Protein AF-A0A5C5VY41-F1 (afdb_monomer_lite)

Organism: NCBI:txid1938619

pLDDT: mean 79.67, std 15.79, range [37.69, 94.06]

Secondary structure (DSSP, 8-state):
-----S-----TTT--S-EEEEEEEEEEEEEE-TTS-EEEEEEEEEEEEETTT--EEEEEEEEEPPPP------

Radius of gyration: 17.22 Å; chains: 1; bounding box: 34×33×43 Å

Foldseek 3Di:
DPPPDDALDQDPVPSDSAKDWPDKDWDWDWDQDPVRDTFIWIKIWTWIAHPPPRDIDIDIDTHGDPDPPPPPDD

Structure (mmCIF, N/CA/C/O backbone):
data_AF-A0A5C5VY41-F1
#
_entry.id   AF-A0A5C5VY41-F1
#
loop_
_atom_site.group_PDB
_atom_site.id
_atom_site.type_symbol
_atom_site.label_atom_id
_atom_site.label_alt_id
_atom_site.label_comp_id
_atom_site.label_asym_id
_atom_site.label_entity_id
_atom_site.label_seq_id
_atom_site.pdbx_PDB_ins_code
_atom_site.Cartn_x
_atom_site.Cartn_y
_atom_site.Cartn_z
_atom_site.occupancy
_atom_site.B_iso_or_equiv
_atom_site.auth_seq_id
_atom_site.auth_comp_id
_atom_site.auth_asym_id
_atom_site.auth_atom_id
_atom_site.pdbx_PDB_model_num
ATOM 1 N N . MET A 1 1 ? 11.743 22.098 0.447 1.00 40.56 1 MET A N 1
ATOM 2 C CA . MET A 1 1 ? 12.076 20.785 1.034 1.00 40.56 1 MET A CA 1
ATOM 3 C C . MET A 1 1 ? 11.261 19.760 0.281 1.00 40.56 1 MET A C 1
ATOM 5 O O . MET A 1 1 ? 10.046 19.749 0.420 1.00 40.56 1 MET A O 1
ATOM 9 N N . THR A 1 2 ? 11.898 19.020 -0.619 1.00 41.34 2 THR A N 1
ATOM 10 C CA . THR A 1 2 ? 11.244 17.976 -1.410 1.00 41.34 2 THR A CA 1
ATOM 11 C C . THR A 1 2 ? 10.828 16.881 -0.439 1.00 41.34 2 THR A C 1
ATOM 13 O O . THR A 1 2 ? 11.675 16.253 0.193 1.00 41.34 2 THR A O 1
ATOM 16 N N . THR A 1 3 ? 9.527 16.727 -0.230 1.00 48.06 3 THR A N 1
ATOM 17 C CA . THR A 1 3 ? 8.948 15.635 0.544 1.00 48.06 3 THR A CA 1
ATOM 18 C C . THR A 1 3 ? 9.331 14.337 -0.152 1.00 48.06 3 THR A C 1
ATOM 20 O O . THR A 1 3 ? 8.754 14.005 -1.180 1.00 48.06 3 THR A O 1
ATOM 23 N N . ASN A 1 4 ? 10.350 13.643 0.365 1.00 37.69 4 ASN A N 1
ATOM 24 C CA . ASN A 1 4 ? 10.674 12.275 -0.027 1.00 37.69 4 ASN A CA 1
ATOM 25 C C . ASN A 1 4 ? 9.405 11.435 0.160 1.00 37.69 4 ASN A C 1
ATOM 27 O O . ASN A 1 4 ? 9.013 11.228 1.315 1.00 37.69 4 ASN A O 1
ATOM 31 N N . PRO A 1 5 ? 8.733 10.958 -0.905 1.00 44.94 5 PRO A N 1
ATOM 32 C CA . PRO A 1 5 ? 7.788 9.878 -0.701 1.00 44.94 5 PRO A CA 1
ATOM 33 C C . PRO A 1 5 ? 8.585 8.701 -0.118 1.00 44.94 5 PRO A C 1
ATOM 35 O O . PRO A 1 5 ? 9.706 8.441 -0.567 1.00 44.94 5 PRO A O 1
ATOM 38 N N . PRO A 1 6 ? 8.082 8.022 0.925 1.00 49.25 6 PRO A N 1
ATOM 39 C CA . PRO A 1 6 ? 8.789 6.877 1.448 1.00 49.25 6 PRO A CA 1
ATOM 40 C C . PRO A 1 6 ? 8.838 5.788 0.375 1.00 49.25 6 PRO A C 1
ATOM 42 O O . PRO A 1 6 ? 7.835 5.502 -0.279 1.00 49.25 6 PRO A O 1
ATOM 45 N N . ALA A 1 7 ? 10.013 5.167 0.317 1.00 51.47 7 ALA A N 1
ATOM 46 C CA . ALA A 1 7 ? 10.302 3.857 -0.239 1.00 51.47 7 ALA A CA 1
ATOM 47 C C . ALA A 1 7 ? 10.232 3.743 -1.766 1.00 51.47 7 ALA A C 1
ATOM 49 O O . ALA A 1 7 ? 9.169 3.597 -2.361 1.00 51.47 7 ALA A O 1
ATOM 50 N N . SER A 1 8 ? 11.411 3.666 -2.386 1.00 58.81 8 SER A N 1
ATOM 51 C CA . SER A 1 8 ? 11.595 2.826 -3.567 1.00 58.81 8 SER A CA 1
ATOM 52 C C . SER A 1 8 ? 10.943 1.467 -3.285 1.00 58.81 8 SER A C 1
ATOM 54 O O . SER A 1 8 ? 11.344 0.764 -2.355 1.00 58.81 8 SER A O 1
ATOM 56 N N . TYR A 1 9 ? 9.871 1.140 -4.004 1.00 68.69 9 TYR A N 1
ATOM 57 C CA . TYR A 1 9 ? 9.164 -0.120 -3.821 1.00 68.69 9 TYR A CA 1
ATOM 58 C C . TYR A 1 9 ? 9.967 -1.207 -4.525 1.00 68.69 9 TYR A C 1
ATOM 60 O O . TYR A 1 9 ? 9.944 -1.314 -5.747 1.00 68.69 9 TYR A O 1
ATOM 68 N N . GLU A 1 10 ? 10.675 -2.027 -3.757 1.00 76.75 10 GLU A N 1
ATOM 69 C CA . GLU A 1 10 ? 11.375 -3.170 -4.332 1.00 76.75 10 GLU A CA 1
ATOM 70 C C . GLU A 1 10 ? 10.365 -4.211 -4.819 1.00 76.75 10 GLU A C 1
ATOM 72 O O . GLU A 1 10 ? 9.466 -4.652 -4.091 1.00 76.75 10 GLU A O 1
ATOM 77 N N . CYS A 1 11 ? 10.498 -4.620 -6.077 1.00 80.75 11 CYS A N 1
ATOM 78 C CA . CYS A 1 11 ? 9.687 -5.694 -6.613 1.00 80.75 11 CYS A CA 1
ATOM 79 C C . CYS A 1 11 ? 10.083 -7.014 -5.935 1.00 80.75 11 CYS A C 1
ATOM 81 O O . CYS A 1 11 ? 11.231 -7.438 -6.068 1.00 80.75 11 CYS A O 1
ATOM 83 N N . PRO A 1 12 ? 9.146 -7.763 -5.331 1.00 79.69 12 PRO A N 1
ATOM 84 C CA . PRO A 1 12 ? 9.460 -9.055 -4.718 1.00 79.69 12 PRO A CA 1
ATOM 85 C C . PRO A 1 12 ? 9.877 -10.126 -5.740 1.00 79.69 12 PRO A C 1
ATOM 87 O O . PRO A 1 12 ? 10.352 -11.187 -5.350 1.00 79.69 12 PRO A O 1
ATOM 90 N N . LYS A 1 13 ? 9.675 -9.877 -7.045 1.00 83.69 13 LYS A N 1
ATOM 91 C CA . LYS A 1 13 ? 10.031 -10.806 -8.122 1.00 83.69 13 LYS A CA 1
ATOM 92 C C . LYS A 1 13 ? 11.449 -10.587 -8.656 1.00 83.69 13 LYS A C 1
ATOM 94 O O . LYS A 1 13 ? 12.157 -11.572 -8.827 1.00 83.69 13 LYS A O 1
ATOM 99 N N . CYS A 1 14 ? 11.849 -9.341 -8.947 1.00 85.00 14 CYS A N 1
ATOM 100 C CA . CYS A 1 14 ? 13.199 -9.034 -9.453 1.00 85.00 14 CYS A CA 1
ATOM 101 C C . CYS A 1 14 ? 14.149 -8.348 -8.465 1.00 85.00 14 CYS A C 1
ATOM 103 O O . CYS A 1 14 ? 15.312 -8.172 -8.808 1.00 85.00 14 CYS A O 1
ATOM 105 N N . GLY A 1 15 ? 13.694 -7.937 -7.276 1.00 80.12 15 GLY A N 1
ATOM 106 C CA . GLY A 1 15 ? 14.497 -7.142 -6.329 1.00 80.12 15 GLY A CA 1
ATOM 107 C C . GLY A 1 15 ? 14.838 -5.733 -6.833 1.00 80.12 15 GLY A C 1
ATOM 108 O O . GLY A 1 15 ? 15.632 -5.018 -6.240 1.00 80.12 15 GLY A O 1
ATOM 109 N N . CYS A 1 16 ? 14.253 -5.343 -7.957 1.00 79.94 16 CYS A N 1
ATOM 110 C CA . CYS A 1 16 ? 14.426 -4.070 -8.636 1.00 79.94 16 CYS A CA 1
ATOM 111 C C . CYS A 1 16 ? 13.655 -2.965 -7.866 1.00 79.94 16 CYS A C 1
ATOM 113 O O . CYS A 1 16 ? 12.493 -3.187 -7.513 1.00 79.94 16 CYS A O 1
ATOM 115 N N . PRO A 1 17 ? 14.265 -1.793 -7.597 1.00 73.50 17 PRO A N 1
ATOM 116 C CA . PRO A 1 17 ? 13.675 -0.722 -6.775 1.00 73.50 17 PRO A CA 1
ATOM 117 C C . PRO A 1 17 ? 12.619 0.127 -7.508 1.00 73.50 17 PRO A C 1
ATOM 119 O O . PRO A 1 17 ? 11.987 0.992 -6.901 1.00 73.50 17 PRO A O 1
ATOM 122 N N . GLU A 1 18 ? 12.448 -0.103 -8.811 1.00 75.38 18 GLU A N 1
ATOM 123 C CA . GLU A 1 18 ? 11.539 0.617 -9.704 1.00 75.38 18 GLU A CA 1
ATOM 124 C C . GLU A 1 18 ? 10.195 -0.118 -9.801 1.00 75.38 18 GLU A C 1
ATOM 126 O O . GLU A 1 18 ? 9.925 -0.887 -10.731 1.00 75.38 18 GLU A O 1
ATOM 131 N N . ALA A 1 19 ? 9.360 0.061 -8.779 1.00 80.19 19 ALA A N 1
ATOM 132 C CA . ALA A 1 19 ? 7.942 -0.245 -8.869 1.00 80.19 19 ALA A CA 1
ATOM 133 C C . ALA A 1 19 ? 7.113 0.993 -8.531 1.00 80.19 19 ALA A C 1
ATOM 135 O O . ALA A 1 19 ? 7.341 1.657 -7.516 1.00 80.19 19 ALA A O 1
ATOM 136 N N . HIS A 1 20 ? 6.116 1.280 -9.363 1.00 84.88 20 HIS A N 1
ATOM 137 C CA . HIS A 1 20 ? 5.221 2.410 -9.178 1.00 84.88 20 HIS A CA 1
ATOM 138 C C . HIS A 1 20 ? 3.860 1.947 -8.632 1.00 84.88 20 HIS A C 1
ATOM 140 O O . HIS A 1 20 ? 3.396 0.837 -8.917 1.00 84.88 20 HIS A O 1
ATOM 146 N N . PRO A 1 21 ? 3.186 2.772 -7.813 1.00 84.81 21 PRO A N 1
ATOM 147 C CA . PRO A 1 21 ? 1.856 2.457 -7.317 1.00 84.81 21 PRO A CA 1
ATOM 148 C C . PRO A 1 21 ? 0.813 2.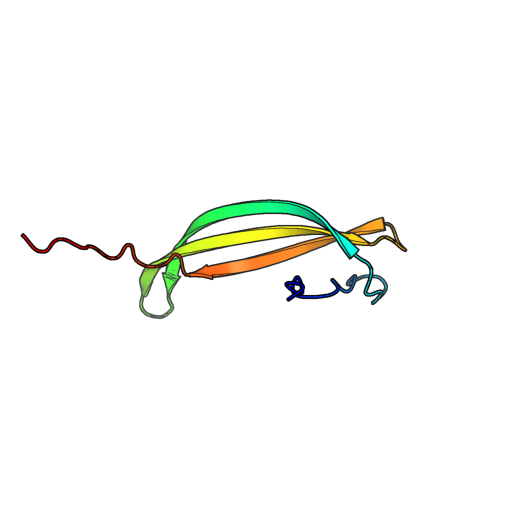607 -8.435 1.00 84.81 21 PRO A C 1
ATOM 150 O O . PRO A 1 21 ? 0.641 3.681 -9.001 1.00 84.81 21 PRO A O 1
ATOM 153 N N . LEU A 1 22 ? 0.057 1.543 -8.700 1.00 88.50 22 LEU A N 1
ATOM 154 C CA . LEU A 1 22 ? -1.079 1.541 -9.626 1.00 88.50 22 LEU A CA 1
ATOM 155 C C . LEU A 1 22 ? -2.358 2.073 -8.981 1.00 88.50 22 LEU A C 1
ATOM 157 O O . LEU A 1 22 ? -3.165 2.756 -9.606 1.00 88.50 22 LEU A O 1
ATOM 161 N N . SER A 1 23 ? -2.608 1.687 -7.729 1.00 89.94 23 SER A N 1
ATOM 162 C CA . SER A 1 23 ? -3.828 2.082 -7.028 1.00 89.94 23 SER A CA 1
ATOM 163 C C . SER A 1 23 ? -3.650 1.988 -5.525 1.00 89.94 23 SER A C 1
ATOM 165 O O . SER A 1 23 ? -3.101 0.999 -5.031 1.00 89.94 23 SER A O 1
ATOM 167 N N . VAL A 1 24 ? -4.208 2.954 -4.806 1.00 90.62 24 VAL A N 1
ATOM 168 C CA . VAL A 1 24 ? -4.280 2.952 -3.345 1.00 90.62 24 VAL A CA 1
ATOM 169 C C . VAL A 1 24 ? -5.744 2.848 -2.943 1.00 90.62 24 VAL A C 1
ATOM 171 O O . VAL A 1 24 ? -6.587 3.605 -3.421 1.00 90.62 24 VAL A O 1
ATOM 174 N N . ARG A 1 25 ? -6.065 1.888 -2.077 1.00 92.19 25 ARG A N 1
ATOM 175 C CA . ARG A 1 25 ? -7.400 1.746 -1.488 1.00 92.19 25 ARG A CA 1
ATOM 176 C C . ARG A 1 25 ? -7.274 1.686 0.021 1.00 92.19 25 ARG A C 1
ATOM 178 O O . ARG A 1 25 ? -6.537 0.852 0.539 1.00 92.19 25 ARG A O 1
ATOM 185 N N . SER A 1 26 ? -8.024 2.524 0.721 1.00 93.56 26 SER A N 1
ATOM 186 C CA . SER A 1 26 ? -8.150 2.478 2.174 1.00 93.56 26 SER A CA 1
ATOM 187 C C . SER A 1 26 ? -9.545 1.997 2.569 1.00 93.56 26 SER A C 1
ATOM 189 O O . SER A 1 26 ? -10.533 2.259 1.883 1.00 93.56 26 SER A O 1
ATOM 191 N N . ARG A 1 27 ? -9.634 1.241 3.664 1.00 94.06 27 ARG A N 1
ATOM 192 C CA . ARG A 1 27 ? -10.911 0.895 4.295 1.00 94.06 27 ARG A CA 1
ATOM 193 C C . ARG A 1 27 ? -10.750 0.764 5.800 1.00 94.06 27 ARG A C 1
ATOM 195 O O . ARG A 1 27 ? -9.756 0.205 6.265 1.00 94.06 27 ARG A O 1
ATOM 202 N N . ASN A 1 28 ? -11.758 1.191 6.545 1.00 93.56 28 ASN A N 1
ATOM 203 C CA . ASN A 1 28 ? -11.792 1.001 7.990 1.00 93.56 28 ASN A CA 1
ATOM 204 C C . ASN A 1 28 ? -12.282 -0.414 8.304 1.00 93.56 28 ASN A C 1
ATOM 206 O O . ASN A 1 28 ? -13.258 -0.887 7.718 1.00 93.56 28 ASN A O 1
ATOM 210 N N . ILE A 1 29 ? -11.596 -1.105 9.209 1.00 93.38 29 ILE A N 1
ATOM 211 C CA . ILE A 1 29 ? -11.999 -2.420 9.708 1.00 93.38 29 ILE A CA 1
ATOM 212 C C . ILE A 1 29 ? -11.953 -2.421 11.233 1.00 93.38 29 ILE A C 1
ATOM 214 O O . ILE A 1 29 ? -11.002 -1.929 11.833 1.00 93.38 29 ILE A O 1
ATOM 218 N N . SER A 1 30 ? -12.968 -3.002 11.870 1.00 92.75 30 SER A N 1
ATOM 219 C CA . SER A 1 30 ? -12.919 -3.280 13.306 1.00 92.75 30 SER A CA 1
ATOM 220 C C . SER A 1 30 ? -12.225 -4.617 13.556 1.00 92.75 30 SER A C 1
ATOM 222 O O . SER A 1 30 ? -12.583 -5.625 12.943 1.00 92.75 30 SER A O 1
ATOM 224 N N . ARG A 1 31 ? -11.268 -4.651 14.480 1.00 89.94 31 ARG A N 1
ATOM 225 C CA . ARG A 1 31 ? -10.611 -5.870 14.972 1.00 89.94 31 ARG A CA 1
ATOM 226 C C . ARG A 1 31 ? -10.516 -5.832 16.491 1.00 89.94 31 ARG A C 1
ATOM 228 O O . ARG A 1 31 ? -10.565 -4.762 17.079 1.00 89.94 31 ARG A O 1
ATOM 235 N N . LYS A 1 32 ? -10.400 -6.996 17.127 1.00 92.69 32 LYS A N 1
ATOM 236 C CA . LYS A 1 32 ? -9.984 -7.058 18.530 1.00 92.69 3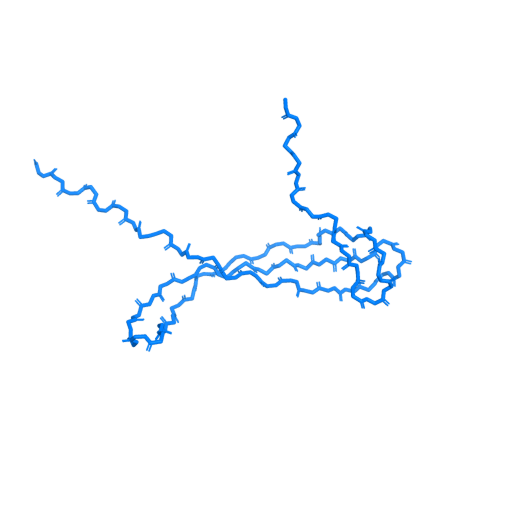2 LYS A CA 1
ATOM 237 C C . LYS A 1 32 ? -8.458 -7.061 18.593 1.00 92.69 32 LYS A C 1
ATOM 239 O O . L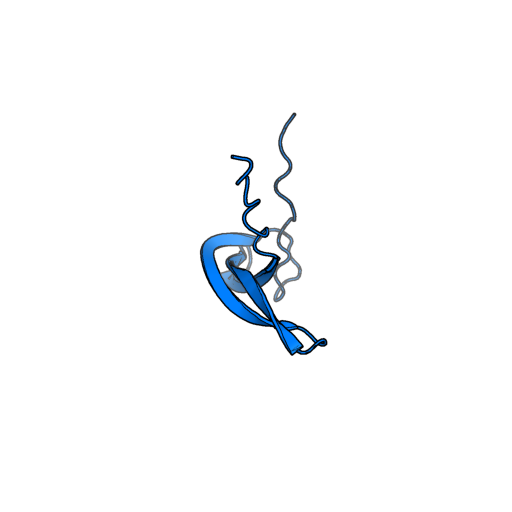YS A 1 32 ? -7.842 -7.730 17.764 1.00 92.69 32 LYS A O 1
ATOM 244 N N . ASN A 1 33 ? -7.874 -6.293 19.507 1.00 88.19 33 ASN A N 1
ATOM 245 C CA . ASN A 1 33 ? -6.453 -6.406 19.842 1.00 88.19 33 ASN A CA 1
ATOM 246 C C . ASN A 1 33 ? -6.213 -7.647 20.733 1.00 88.19 33 ASN A C 1
ATOM 248 O O . ASN A 1 33 ? -7.164 -8.341 21.104 1.00 88.19 33 ASN A O 1
ATOM 252 N N . ASP A 1 34 ? -4.958 -7.918 21.095 1.00 91.44 34 ASP A N 1
ATOM 253 C CA . ASP A 1 34 ? -4.595 -9.062 21.953 1.00 91.44 34 ASP A CA 1
ATOM 254 C C . ASP A 1 34 ? -5.169 -8.962 23.381 1.00 91.44 34 ASP A C 1
ATOM 256 O O . ASP A 1 34 ? -5.272 -9.964 24.082 1.00 91.44 34 ASP A O 1
ATOM 260 N N . HIS A 1 35 ? -5.619 -7.770 23.790 1.00 91.88 35 HIS A N 1
ATOM 261 C CA . HIS A 1 35 ? -6.299 -7.514 25.065 1.00 91.88 35 HIS A CA 1
ATOM 262 C C . HIS A 1 35 ? -7.825 -7.712 24.975 1.00 91.88 35 HIS A C 1
ATOM 264 O O . HIS A 1 35 ? -8.542 -7.532 25.956 1.00 91.88 35 HIS A O 1
ATOM 270 N N . GLY A 1 36 ? -8.348 -8.089 23.801 1.00 91.94 36 GLY A N 1
ATOM 271 C CA . GLY A 1 36 ? -9.776 -8.304 23.562 1.00 91.94 36 GLY A CA 1
ATOM 272 C C . GLY A 1 36 ? -10.589 -7.029 23.308 1.00 91.94 36 GLY A C 1
ATOM 273 O O . GLY A 1 36 ? -11.797 -7.126 23.060 1.00 91.94 36 GLY A O 1
ATOM 274 N N . GLU A 1 37 ? -9.956 -5.855 23.307 1.00 92.44 37 GLU A N 1
ATOM 275 C CA . GLU A 1 37 ? -10.597 -4.567 23.046 1.00 92.44 37 GLU A CA 1
ATOM 276 C C . GLU A 1 37 ? -10.850 -4.380 21.553 1.00 92.44 37 GLU A C 1
ATOM 278 O O . GLU A 1 37 ? -10.004 -4.685 20.707 1.00 92.44 37 GLU A O 1
ATOM 283 N N . ARG A 1 38 ? -12.027 -3.853 21.208 1.00 90.94 38 ARG A N 1
ATOM 284 C CA . ARG A 1 38 ? -12.391 -3.583 19.818 1.00 90.94 38 ARG A CA 1
ATOM 285 C C . ARG A 1 38 ? -11.751 -2.274 19.364 1.00 90.94 38 ARG A C 1
ATOM 287 O O . ARG A 1 38 ? -12.199 -1.201 19.743 1.00 90.94 38 ARG A O 1
ATOM 294 N N . ILE A 1 39 ? -10.764 -2.380 18.487 1.00 89.94 39 ILE A N 1
ATOM 295 C CA . ILE A 1 39 ? -10.112 -1.254 17.825 1.00 89.94 39 ILE A CA 1
ATOM 296 C C . ILE A 1 39 ? -10.603 -1.127 16.382 1.00 89.94 39 ILE A C 1
ATOM 298 O O . ILE A 1 39 ? -10.940 -2.118 15.726 1.00 89.94 39 ILE A O 1
ATOM 302 N N . THR A 1 40 ? -10.633 0.098 15.869 1.00 91.81 40 THR A N 1
ATOM 303 C CA . THR A 1 40 ? -10.811 0.352 14.437 1.00 91.81 40 THR A CA 1
ATOM 304 C C . THR A 1 40 ? -9.454 0.701 13.849 1.00 91.81 40 THR A C 1
ATOM 306 O O . THR A 1 40 ? -8.730 1.527 14.398 1.00 91.81 40 THR A O 1
ATOM 309 N N . ILE A 1 41 ? -9.097 0.033 12.759 1.00 92.44 41 ILE A N 1
ATOM 310 C CA . ILE A 1 41 ? -7.863 0.293 12.022 1.00 92.44 41 ILE A CA 1
ATOM 311 C C . ILE A 1 41 ? -8.197 0.652 10.580 1.00 92.44 41 ILE A C 1
ATOM 313 O O . ILE A 1 41 ? -9.133 0.112 9.979 1.00 92.44 41 ILE A O 1
ATOM 317 N N . THR A 1 42 ? -7.398 1.540 10.008 1.00 92.38 42 THR A N 1
ATOM 318 C CA . THR A 1 42 ? -7.470 1.906 8.600 1.00 92.38 42 THR A CA 1
ATOM 319 C C . THR A 1 42 ? -6.521 0.997 7.838 1.00 92.38 42 THR A C 1
ATOM 321 O O . THR A 1 42 ? -5.302 1.149 7.890 1.00 92.38 42 THR A O 1
ATOM 324 N N . ARG A 1 43 ? -7.075 0.032 7.108 1.00 92.56 43 ARG A N 1
ATOM 325 C CA . ARG A 1 43 ? -6.292 -0.825 6.220 1.00 92.56 43 ARG A CA 1
ATOM 326 C C . ARG A 1 43 ? -6.048 -0.104 4.907 1.00 92.56 43 ARG A C 1
ATOM 328 O O . ARG A 1 43 ? -6.997 0.112 4.153 1.00 92.56 43 ARG A O 1
ATOM 335 N N . VAL A 1 44 ? -4.788 0.182 4.609 1.00 91.69 44 VAL A N 1
ATOM 336 C CA . VAL A 1 44 ? -4.340 0.710 3.320 1.00 91.69 44 VAL A CA 1
ATOM 337 C C . VAL A 1 44 ? -3.759 -0.436 2.498 1.00 91.69 44 VAL A C 1
ATOM 339 O O . VAL A 1 44 ? -2.896 -1.183 2.955 1.00 91.69 44 VAL A O 1
ATOM 342 N N . VAL A 1 45 ? -4.269 -0.608 1.282 1.00 91.75 45 VAL A N 1
ATOM 343 C CA . VAL A 1 45 ? -3.759 -1.566 0.301 1.00 91.75 45 VAL A CA 1
ATOM 344 C C . VAL A 1 45 ? -3.262 -0.789 -0.905 1.00 91.75 45 VAL A C 1
ATOM 346 O O . VAL A 1 45 ? -4.056 -0.162 -1.610 1.00 91.75 45 VAL A O 1
ATOM 349 N N . THR A 1 46 ? -1.963 -0.881 -1.154 1.00 89.75 46 THR A N 1
ATOM 350 C CA . THR A 1 46 ? -1.308 -0.293 -2.320 1.00 89.75 46 THR A CA 1
ATOM 351 C C . THR A 1 46 ? -0.979 -1.411 -3.295 1.00 89.75 46 THR A C 1
AT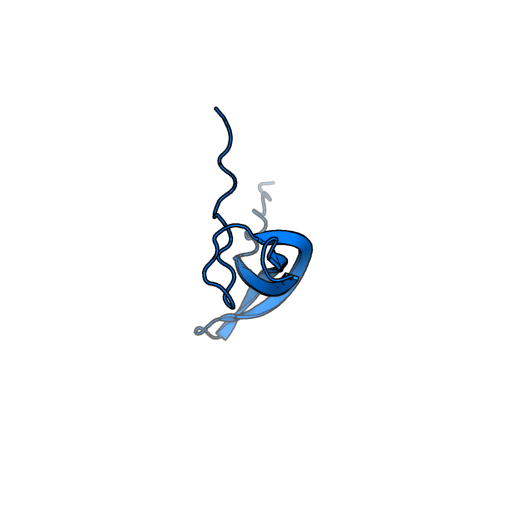OM 353 O O . THR A 1 46 ? -0.277 -2.361 -2.946 1.00 89.75 46 THR A O 1
ATOM 356 N N . ARG A 1 47 ? -1.520 -1.328 -4.511 1.00 90.31 47 ARG A N 1
ATOM 357 C CA . ARG A 1 47 ? -1.085 -2.172 -5.627 1.00 90.31 47 ARG A CA 1
ATOM 358 C C . ARG A 1 47 ? 0.061 -1.472 -6.327 1.00 90.31 47 ARG A C 1
ATOM 360 O O . ARG A 1 47 ? -0.100 -0.308 -6.678 1.00 90.31 47 ARG A O 1
ATOM 367 N N . CYS A 1 48 ? 1.151 -2.188 -6.549 1.00 88.75 48 CYS A N 1
ATOM 368 C CA . CYS A 1 48 ? 2.302 -1.700 -7.293 1.00 88.75 48 CYS A CA 1
ATOM 369 C C . CYS A 1 48 ? 2.546 -2.590 -8.508 1.00 88.75 48 CYS A C 1
ATOM 371 O O . CYS A 1 48 ? 2.274 -3.794 -8.455 1.00 88.75 48 CYS A O 1
ATOM 373 N N . GLU A 1 49 ? 3.091 -2.003 -9.561 1.00 89.31 49 GLU A N 1
ATOM 374 C CA . GLU A 1 49 ? 3.612 -2.704 -10.727 1.00 89.31 49 GLU A CA 1
ATOM 375 C C . GLU A 1 49 ? 5.090 -2.380 -10.875 1.00 89.31 49 GLU A C 1
ATOM 377 O O . GLU A 1 49 ? 5.518 -1.247 -10.675 1.00 89.31 49 GLU A O 1
ATOM 382 N N . CYS A 1 50 ? 5.877 -3.409 -11.156 1.00 89.94 50 CYS A N 1
ATOM 383 C CA . CYS A 1 50 ? 7.290 -3.246 -11.430 1.00 89.94 50 CYS A CA 1
ATOM 384 C C . CYS A 1 50 ? 7.514 -2.795 -12.871 1.00 89.94 50 CYS A C 1
ATOM 386 O O . CYS A 1 50 ? 7.116 -3.505 -13.793 1.00 89.94 50 CYS A O 1
ATOM 388 N N . ASP A 1 51 ? 8.254 -1.703 -13.048 1.00 86.06 51 ASP A N 1
ATOM 389 C CA . ASP A 1 51 ? 8.565 -1.131 -14.361 1.00 86.06 51 ASP A CA 1
ATOM 390 C C . ASP A 1 51 ? 9.423 -2.062 -15.231 1.00 86.06 51 ASP A C 1
ATOM 392 O O . ASP A 1 51 ? 9.332 -2.045 -16.456 1.00 86.06 51 ASP A O 1
ATOM 396 N N . PHE A 1 52 ? 10.235 -2.921 -14.607 1.00 88.38 52 PHE A N 1
ATOM 397 C CA . PHE A 1 52 ? 11.150 -3.808 -15.323 1.00 88.38 52 PHE A CA 1
ATOM 398 C C . PHE A 1 52 ? 10.506 -5.126 -15.771 1.00 88.38 52 PHE A C 1
ATOM 400 O O . PHE A 1 52 ? 10.685 -5.566 -16.903 1.00 88.38 52 PHE A O 1
ATOM 407 N N . CYS A 1 53 ? 9.782 -5.801 -14.873 1.00 89.56 53 CYS A N 1
ATOM 408 C CA . CYS A 1 53 ? 9.256 -7.146 -15.135 1.00 89.56 53 CYS A CA 1
ATOM 409 C C . CYS A 1 53 ? 7.726 -7.222 -15.239 1.00 89.56 53 CYS A C 1
ATOM 411 O O . CYS A 1 53 ? 7.197 -8.325 -15.403 1.00 89.56 53 CYS A O 1
ATOM 413 N N . GLY A 1 54 ? 7.019 -6.095 -15.079 1.00 88.69 54 GLY A N 1
ATOM 414 C CA . GLY A 1 54 ? 5.552 -6.015 -15.104 1.00 88.69 54 GLY A CA 1
ATOM 415 C C . GLY A 1 54 ? 4.867 -6.790 -13.975 1.00 88.69 54 GLY A C 1
ATOM 416 O O . GLY A 1 54 ? 3.674 -7.080 -14.030 1.00 88.69 54 GLY A O 1
ATOM 417 N N . ALA A 1 55 ? 5.611 -7.227 -12.954 1.00 89.75 55 ALA A N 1
ATOM 418 C CA . ALA A 1 55 ? 5.033 -8.013 -11.874 1.00 89.75 55 ALA A CA 1
ATOM 419 C C . ALA A 1 55 ? 4.201 -7.130 -10.947 1.00 89.75 55 ALA A C 1
ATOM 421 O O . ALA A 1 55 ? 4.665 -6.094 -10.468 1.00 89.75 55 ALA A O 1
ATOM 422 N N . HIS A 1 56 ? 2.992 -7.592 -10.636 1.00 90.44 56 HIS A N 1
ATOM 423 C CA . HIS A 1 56 ? 2.110 -6.922 -9.691 1.00 90.44 56 HIS A CA 1
ATOM 424 C C . HIS A 1 56 ? 2.384 -7.392 -8.262 1.00 90.44 56 HIS A C 1
ATOM 426 O O . HIS A 1 56 ? 2.461 -8.591 -7.990 1.00 90.44 56 HIS A O 1
ATOM 432 N N . SER A 1 57 ? 2.455 -6.445 -7.329 1.00 87.31 57 SER A N 1
ATOM 433 C CA . SER A 1 57 ? 2.528 -6.709 -5.892 1.00 87.31 57 SER A CA 1
ATOM 434 C C . SER A 1 57 ? 1.452 -5.923 -5.147 1.00 87.31 57 SER A C 1
ATOM 436 O O . SER A 1 57 ? 0.922 -4.926 -5.635 1.00 87.31 57 SER A O 1
ATOM 438 N N . SER A 1 58 ? 1.072 -6.396 -3.962 1.00 88.62 58 SER A N 1
ATOM 439 C CA . SER A 1 58 ? 0.134 -5.700 -3.081 1.00 88.62 58 SER A CA 1
ATOM 440 C C . SER A 1 58 ? 0.754 -5.541 -1.704 1.00 88.62 58 SER A C 1
ATOM 442 O O . SER A 1 58 ? 0.858 -6.516 -0.962 1.00 88.62 58 SER A O 1
ATOM 444 N N . GLN A 1 59 ? 1.114 -4.312 -1.343 1.00 82.81 59 GLN A N 1
ATOM 445 C CA . GLN A 1 59 ? 1.500 -3.991 0.023 1.00 82.81 59 GLN A CA 1
ATOM 446 C C . GLN A 1 59 ? 0.264 -3.661 0.850 1.00 82.81 59 GLN A C 1
ATOM 448 O O . GLN A 1 59 ? -0.659 -2.978 0.399 1.00 82.81 59 GLN A O 1
ATOM 453 N N . ARG A 1 60 ? 0.238 -4.188 2.071 1.00 88.75 60 ARG A N 1
ATOM 454 C CA . ARG A 1 60 ? -0.831 -3.954 3.035 1.00 88.75 60 ARG A CA 1
ATOM 455 C C . ARG A 1 6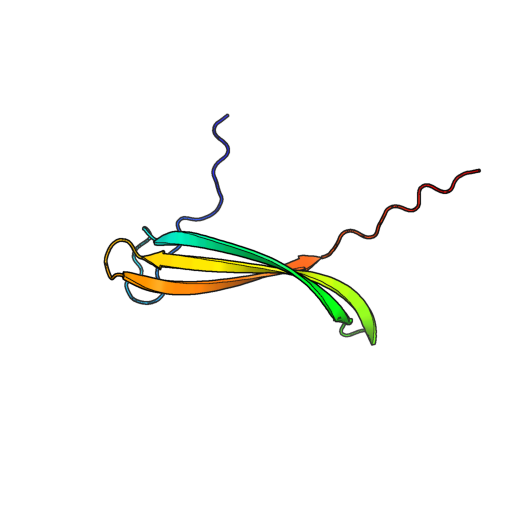0 ? -0.215 -3.332 4.271 1.00 88.75 60 ARG A C 1
ATOM 457 O O . ARG A 1 60 ? 0.659 -3.941 4.877 1.00 88.75 60 ARG A O 1
ATOM 464 N N . VAL A 1 61 ? -0.703 -2.157 4.637 1.00 89.75 61 VAL A N 1
ATOM 465 C CA . VAL A 1 61 ? -0.319 -1.465 5.864 1.00 89.75 61 VAL A CA 1
ATOM 466 C C . VAL A 1 61 ? -1.589 -1.240 6.671 1.00 89.75 61 VAL A C 1
ATOM 468 O O . VAL A 1 61 ? -2.566 -0.679 6.173 1.00 89.75 61 VAL A O 1
ATOM 471 N N . ASP A 1 62 ? -1.592 -1.730 7.904 1.00 88.75 62 ASP A N 1
ATOM 472 C CA . ASP A 1 62 ? -2.666 -1.492 8.860 1.00 88.75 62 ASP A CA 1
ATOM 473 C C . ASP A 1 62 ? -2.241 -0.290 9.724 1.00 88.75 62 ASP A C 1
ATOM 475 O O . ASP A 1 62 ? -1.275 -0.376 10.479 1.00 88.75 62 ASP A O 1
ATOM 479 N N . LEU A 1 63 ? -2.925 0.846 9.568 1.00 88.69 63 LEU A N 1
ATOM 480 C CA . LEU A 1 63 ? -2.683 2.057 10.355 1.00 88.69 63 LEU A CA 1
ATOM 481 C C . LEU A 1 63 ? -3.711 2.145 11.490 1.00 88.69 63 LEU A C 1
ATOM 483 O O . LEU A 1 63 ? -4.888 1.844 11.257 1.00 88.69 63 LEU A O 1
ATOM 487 N N . PRO A 1 64 ? -3.323 2.575 12.703 1.00 81.25 64 PRO A N 1
ATOM 488 C CA . PRO A 1 64 ? -4.304 2.906 13.725 1.00 81.25 64 PRO A CA 1
ATOM 489 C C . PRO A 1 64 ? -5.200 4.026 13.192 1.00 81.25 64 PRO A C 1
ATOM 491 O O . PRO A 1 64 ? -4.713 5.032 12.673 1.00 81.25 64 PRO A O 1
ATOM 494 N N . THR A 1 65 ? -6.517 3.854 13.284 1.00 80.56 65 THR A N 1
ATOM 495 C CA . THR A 1 65 ? -7.414 4.994 13.107 1.00 80.56 65 THR A CA 1
ATOM 496 C C . THR A 1 65 ? -7.237 5.844 14.358 1.00 80.56 65 THR A C 1
ATOM 498 O O . THR A 1 65 ? -7.456 5.327 15.455 1.00 80.56 65 THR A O 1
ATOM 501 N N . SER A 1 66 ? -6.782 7.096 14.224 1.00 59.38 66 SER A N 1
ATOM 502 C CA . SER A 1 66 ? -6.684 7.987 15.384 1.00 59.38 66 SER A CA 1
ATOM 503 C C . SER A 1 66 ? -8.016 7.950 16.135 1.00 59.38 66 SER A C 1
ATOM 505 O O . SER A 1 66 ? -9.060 8.047 15.475 1.00 59.38 66 SER A O 1
ATOM 507 N N . PRO A 1 67 ? -8.021 7.774 17.470 1.00 57.31 67 PRO A N 1
ATOM 508 C CA . PRO A 1 67 ? -9.238 8.010 18.225 1.00 57.31 67 PRO A CA 1
ATOM 509 C C . PRO A 1 67 ? -9.714 9.415 17.855 1.00 57.31 67 PRO A C 1
ATOM 511 O O . PRO A 1 67 ? -8.905 10.343 17.780 1.00 57.31 67 PRO A O 1
ATOM 514 N N . VAL A 1 68 ? -11.001 9.557 17.538 1.00 55.97 68 VAL A N 1
ATOM 515 C CA . VAL A 1 68 ? -11.591 10.888 17.408 1.00 55.97 68 VAL A CA 1
ATOM 516 C C . VAL A 1 68 ? -11.342 11.563 18.755 1.00 55.97 68 VAL A C 1
ATOM 518 O O . VAL A 1 68 ? -11.773 11.040 19.781 1.00 55.97 68 VAL A O 1
ATOM 521 N N . SER A 1 69 ? -10.564 12.645 18.772 1.00 50.38 69 SER A N 1
ATOM 522 C CA . SER A 1 69 ? -10.462 13.503 19.948 1.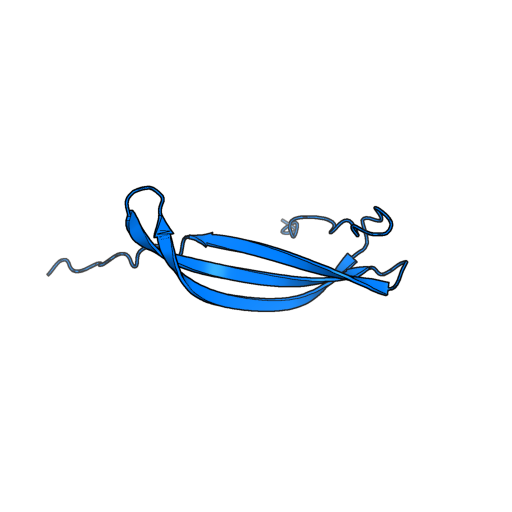00 50.38 69 SER A CA 1
ATOM 523 C C . SER A 1 69 ? -11.858 14.066 20.190 1.00 50.38 69 SER A C 1
ATOM 525 O O . SER A 1 69 ? -12.310 14.919 19.431 1.00 50.38 69 SER A O 1
ATOM 527 N N . ASP A 1 70 ? -12.566 13.528 21.180 1.00 66.81 70 ASP A N 1
ATOM 528 C CA . ASP A 1 70 ? -13.832 14.084 21.646 1.00 66.81 70 ASP A CA 1
ATOM 529 C C . ASP A 1 70 ? -13.494 15.383 22.390 1.00 66.81 70 ASP A C 1
ATOM 531 O O . ASP A 1 70 ? -13.210 15.378 23.587 1.00 66.81 70 ASP A O 1
ATOM 535 N N . ASP A 1 71 ? -13.408 16.498 21.660 1.00 65.94 71 ASP A N 1
ATOM 536 C CA . ASP A 1 71 ? -13.486 17.818 22.283 1.00 65.94 71 ASP A CA 1
ATOM 537 C C . ASP A 1 71 ? -14.962 18.077 22.599 1.00 65.94 71 ASP A C 1
ATOM 539 O O . ASP A 1 71 ? -15.688 18.725 21.851 1.00 65.94 71 ASP A O 1
ATOM 543 N N . SER A 1 72 ? -15.419 17.471 23.692 1.00 57.97 72 SER A N 1
ATOM 544 C CA . SER A 1 72 ? -16.632 17.881 24.389 1.00 57.97 72 SER A CA 1
ATOM 545 C C . SER A 1 72 ? -16.225 18.428 25.754 1.00 57.97 72 SER A C 1
ATOM 547 O O . SER A 1 72 ? -16.409 17.778 26.782 1.00 57.97 72 SER A O 1
ATOM 549 N N . SER A 1 73 ? -15.653 19.634 25.768 1.00 56.66 73 SER A N 1
ATOM 550 C CA . SER A 1 73 ? -15.751 20.518 26.935 1.00 56.66 73 SER A CA 1
ATOM 551 C C . SER A 1 73 ? -16.936 21.455 26.698 1.00 56.66 73 SER A C 1
ATOM 553 O O . SER A 1 73 ? -16.980 22.142 25.681 1.00 56.66 73 SER A O 1
ATOM 555 N N . SER A 1 74 ? -17.931 21.402 27.589 1.00 61.81 74 SER A N 1
ATOM 556 C CA . SER A 1 74 ? -19.108 22.291 27.594 1.00 61.81 74 SER A CA 1
ATOM 557 C C . SER A 1 74 ? -18.751 23.746 27.880 1.00 61.81 74 SER A C 1
ATOM 559 O O . SER A 1 74 ? -17.764 23.969 28.617 1.00 61.81 74 SER A O 1
#

Sequence (74 aa):
MTTNPPASYECPKCGCPEAHPLSVRSRNISRKNDHGERITITRVVTRCECDFCGAHSSQRVDLPTSPVSDDSSS